Protein AF-A0A2H3GVE6-F1 (afdb_monomer)

pLDDT: mean 86.94, std 11.74, range [49.53, 98.5]

Secondary structure (DSSP, 8-state):
-HHHHHHHHHHHH--BTTTT--SSS--TTSBSS-SS-S-HHHH-SSHHHHHHHB-SSTTPBPTT--S-GGGGGS-HHHHHHHHHHHHHHHHHHHHHHHH-TTSTTS--TTS-HHHHHHHHHHHHHHHHHHHHHHHHHHHHHHTT-S----

Sequence (150 aa):
MLFYLATIIIHDFFRTSDDTKTVANPDFSISSTSSYLDLSPLYGNNVQEQEAVRNMKGGMLKPDNFSEHRLLGFPPGFCGLLITFNRFHNYVAGELERINGSGRFGPNPRLSREAAERKIDKDLFNTARLVTCGLYVNITSQNTQGRSSI

Radius of gyration: 17.55 Å; Cα contacts (8 Å, |Δi|>4): 174; chains: 1; bounding box: 40×55×48 Å

Organism: NCBI:txid327505

Foldseek 3Di:
DVVLLVVLVCVQQAAAPCPVVPDPDGDRVDGQHDNDLLSCQAQNRDPVLNVVQPPLALLAGDQLDGRHPVCVPDDCSNSVVSNVLRVQLRVQSVVCVVPCVVCPLPADPVDDPVVRRNVSNVVSNVVSSVVSSVVSVCVVVVVVPPDDDD

Nearest PDB structures (foldseek):
  4brb-assembly2_E  TM=4.284E-01  e=6.720E+00  Escherichia coli K-12

Mean predicted aligned error: 6.58 Å

InterPro domains:
  IPR010255 Haem peroxidase superfamily [SSF48113] (1-140)
  IPR019791 Haem peroxidase, animal-type [PF03098] (11-65)
  IPR019791 Haem peroxidase, animal-type [PS50292] (1-150)
  IPR037120 Haem peroxidase domain superfamily, animal type [G3DSA:1.10.640.10] (1-143)
  IPR050783 Oxylipin biosynthesis and metabolism [PTHR11903] (1-140)

Structure (mmCIF, N/CA/C/O backbone):
data_AF-A0A2H3GVE6-F1
#
_entry.id   AF-A0A2H3GVE6-F1
#
loop_
_atom_site.group_PDB
_atom_site.id
_atom_site.type_symbol
_atom_site.label_atom_id
_atom_site.label_alt_id
_atom_site.label_comp_id
_atom_site.label_asym_id
_atom_site.label_entity_id
_atom_site.label_seq_id
_atom_site.pdbx_PDB_ins_code
_atom_site.Cartn_x
_atom_site.Cartn_y
_atom_site.Cartn_z
_atom_site.occupancy
_atom_site.B_iso_or_equiv
_atom_site.auth_seq_id
_atom_site.auth_comp_id
_atom_site.auth_asym_id
_atom_site.auth_atom_id
_atom_site.pdbx_PDB_model_num
ATOM 1 N N . MET A 1 1 ? 2.698 -9.095 -17.906 1.00 77.75 1 MET A N 1
ATOM 2 C CA . MET A 1 1 ? 2.535 -9.151 -16.436 1.00 77.75 1 MET A CA 1
ATOM 3 C C . MET A 1 1 ? 3.870 -9.183 -15.699 1.00 77.75 1 MET A C 1
ATOM 5 O O . MET A 1 1 ? 4.108 -8.250 -14.950 1.00 77.75 1 MET A O 1
ATOM 9 N N . LEU A 1 2 ? 4.775 -10.144 -15.950 1.00 84.31 2 LEU A N 1
ATOM 10 C CA . LEU A 1 2 ? 6.094 -10.198 -15.281 1.00 84.31 2 LEU A CA 1
ATOM 11 C C . LEU A 1 2 ? 6.901 -8.890 -15.387 1.00 84.31 2 LEU A C 1
ATOM 13 O O . LEU A 1 2 ? 7.349 -8.363 -14.377 1.00 84.31 2 LEU A O 1
ATOM 17 N N . PHE A 1 3 ? 7.022 -8.325 -16.592 1.00 84.69 3 PHE A N 1
ATOM 18 C CA . PHE A 1 3 ? 7.743 -7.063 -16.801 1.00 84.69 3 PHE A CA 1
ATOM 19 C C . PHE A 1 3 ? 7.121 -5.880 -16.050 1.00 84.69 3 PHE A C 1
ATOM 21 O O . PHE A 1 3 ? 7.843 -4.992 -15.614 1.00 84.69 3 PHE A O 1
ATOM 28 N N . TYR A 1 4 ? 5.799 -5.892 -15.840 1.00 87.62 4 TYR A N 1
ATOM 29 C CA . TYR A 1 4 ? 5.124 -4.850 -15.068 1.00 87.62 4 TYR A CA 1
ATOM 30 C C . TYR A 1 4 ? 5.491 -4.915 -13.589 1.00 87.62 4 TYR A C 1
ATOM 32 O O . TYR A 1 4 ? 5.841 -3.901 -12.992 1.00 87.62 4 TYR A O 1
ATOM 40 N N . LEU A 1 5 ? 5.498 -6.122 -13.025 1.00 89.75 5 LEU A N 1
ATOM 41 C CA . LEU A 1 5 ? 5.930 -6.350 -11.652 1.00 89.75 5 LEU A CA 1
ATOM 42 C C . LEU A 1 5 ? 7.417 -6.008 -11.454 1.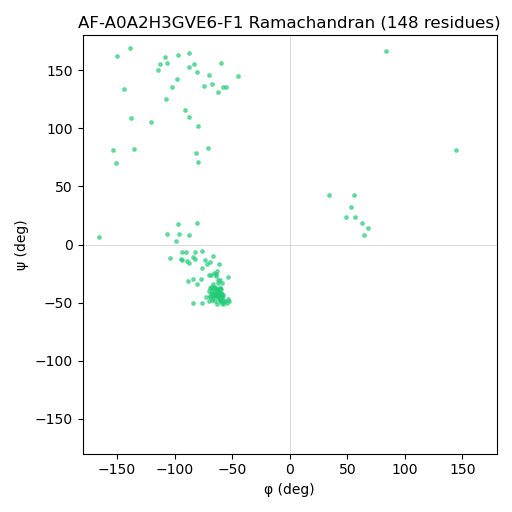00 89.75 5 LEU A C 1
ATOM 44 O O . LEU A 1 5 ? 7.759 -5.346 -10.482 1.00 89.75 5 LEU A O 1
ATOM 48 N N . ALA A 1 6 ? 8.287 -6.403 -12.390 1.00 89.75 6 ALA A N 1
ATOM 49 C CA . ALA A 1 6 ? 9.720 -6.115 -12.315 1.00 89.75 6 ALA A CA 1
ATOM 50 C C . ALA A 1 6 ? 10.011 -4.606 -12.256 1.00 89.75 6 ALA A C 1
ATOM 52 O O . ALA A 1 6 ? 10.828 -4.166 -11.452 1.00 89.75 6 ALA A O 1
ATOM 53 N N . THR A 1 7 ? 9.314 -3.794 -13.053 1.00 89.00 7 THR A N 1
ATOM 54 C CA . THR A 1 7 ? 9.471 -2.334 -12.995 1.00 89.00 7 THR A CA 1
ATOM 55 C C . THR A 1 7 ? 8.965 -1.748 -11.682 1.00 89.00 7 THR A C 1
ATOM 57 O O . THR A 1 7 ? 9.612 -0.836 -11.176 1.00 89.00 7 THR A O 1
ATOM 60 N N . ILE A 1 8 ? 7.872 -2.267 -11.105 1.00 91.38 8 ILE A N 1
ATOM 61 C CA . ILE A 1 8 ? 7.421 -1.842 -9.769 1.00 91.38 8 ILE A CA 1
ATOM 62 C C . ILE A 1 8 ? 8.506 -2.137 -8.730 1.00 91.38 8 ILE A C 1
ATOM 64 O O . ILE A 1 8 ? 8.848 -1.239 -7.973 1.00 91.38 8 ILE A O 1
ATOM 68 N N . ILE A 1 9 ? 9.110 -3.331 -8.750 1.00 91.56 9 ILE A N 1
ATOM 69 C CA . ILE A 1 9 ? 10.215 -3.699 -7.845 1.00 91.56 9 ILE A CA 1
ATOM 70 C C . ILE A 1 9 ? 11.401 -2.743 -8.000 1.00 91.56 9 ILE A C 1
ATOM 72 O O . ILE A 1 9 ? 11.947 -2.264 -7.011 1.00 91.56 9 ILE A O 1
ATOM 76 N N . ILE A 1 10 ? 11.784 -2.423 -9.238 1.00 90.12 10 ILE A N 1
ATOM 77 C CA . ILE A 1 10 ? 12.867 -1.469 -9.505 1.00 90.12 10 ILE A CA 1
ATOM 78 C C . ILE A 1 10 ? 12.532 -0.086 -8.930 1.00 90.12 10 ILE A C 1
ATOM 80 O O . ILE A 1 10 ? 13.397 0.536 -8.328 1.00 90.12 10 ILE A O 1
ATOM 84 N N . HIS A 1 11 ? 11.295 0.391 -9.080 1.00 88.81 11 HIS A N 1
ATOM 85 C CA . HIS A 1 11 ? 10.889 1.706 -8.567 1.00 88.81 11 HIS A CA 1
ATOM 86 C C . HIS A 1 11 ? 10.675 1.724 -7.049 1.00 88.81 11 HIS A C 1
ATOM 88 O O . HIS A 1 11 ? 10.739 2.796 -6.457 1.00 88.81 11 HIS A O 1
ATOM 94 N N . ASP A 1 12 ? 10.465 0.557 -6.437 1.00 89.88 12 ASP A N 1
ATOM 95 C CA . ASP A 1 12 ? 10.423 0.375 -4.986 1.00 89.88 12 ASP A CA 1
ATOM 96 C C . ASP A 1 12 ? 11.831 0.492 -4.378 1.00 89.88 12 ASP A C 1
ATOM 98 O O . ASP A 1 12 ? 12.036 1.231 -3.422 1.00 89.88 12 ASP A O 1
ATOM 102 N N . PHE A 1 13 ? 12.832 -0.156 -4.988 1.00 88.12 13 PHE A N 1
ATOM 103 C CA . PHE A 1 13 ? 14.216 -0.157 -4.491 1.00 88.12 13 PHE A CA 1
ATOM 104 C C . PHE A 1 13 ? 15.062 1.042 -4.918 1.00 88.12 13 PHE A C 1
ATOM 106 O O . PHE A 1 13 ? 16.005 1.405 -4.215 1.00 88.12 13 PHE A O 1
ATOM 113 N N . PHE A 1 14 ? 14.789 1.623 -6.089 1.00 86.88 14 PHE A N 1
ATOM 114 C CA . PHE A 1 14 ? 15.661 2.626 -6.693 1.00 86.88 14 PHE A CA 1
ATOM 115 C C . PHE A 1 14 ? 14.935 3.956 -6.912 1.00 86.88 14 PHE A C 1
ATOM 117 O O . PHE A 1 14 ? 14.149 4.167 -7.846 1.00 86.88 14 PHE A O 1
ATOM 124 N N . ARG A 1 15 ? 15.283 4.912 -6.053 1.00 84.38 15 ARG A N 1
ATOM 125 C CA . ARG A 1 15 ? 14.930 6.326 -6.183 1.00 84.38 15 ARG A CA 1
ATOM 126 C C . ARG A 1 15 ? 16.156 7.149 -5.814 1.00 84.38 15 ARG A C 1
ATOM 128 O O . ARG A 1 15 ? 16.572 7.128 -4.661 1.00 84.38 15 ARG A O 1
ATOM 135 N N . THR A 1 16 ? 16.781 7.792 -6.793 1.00 82.62 16 THR A N 1
ATOM 136 C CA . THR A 1 16 ? 17.919 8.694 -6.565 1.00 82.62 16 THR A CA 1
ATOM 137 C C . THR A 1 16 ? 17.410 10.005 -5.971 1.00 82.62 16 THR A C 1
ATOM 139 O O . THR A 1 16 ? 16.388 10.518 -6.432 1.00 82.62 16 THR A O 1
ATOM 142 N N . SER A 1 17 ? 18.092 10.544 -4.956 1.00 68.81 17 SER A N 1
ATOM 143 C CA . SER A 1 17 ? 17.698 11.800 -4.306 1.00 68.81 17 SER A CA 1
ATOM 144 C C . SER A 1 17 ? 17.946 13.016 -5.206 1.00 68.81 17 SER A C 1
ATOM 146 O O . SER A 1 17 ? 18.969 13.678 -5.096 1.00 68.81 17 SER A O 1
ATOM 148 N N . ASP A 1 18 ? 16.999 13.284 -6.106 1.00 67.38 18 ASP A N 1
ATOM 149 C CA . ASP A 1 18 ? 16.867 14.522 -6.902 1.00 67.38 18 ASP A CA 1
ATOM 150 C C . ASP A 1 18 ? 15.486 14.648 -7.588 1.00 67.38 18 ASP A C 1
ATOM 152 O O . ASP A 1 18 ? 15.219 15.507 -8.427 1.00 67.38 18 ASP A O 1
ATOM 156 N N . ASP A 1 19 ? 14.556 13.749 -7.301 1.00 62.91 19 ASP A N 1
ATOM 157 C CA . ASP A 1 19 ? 13.342 13.624 -8.104 1.00 62.91 19 ASP A CA 1
ATOM 158 C C . ASP A 1 19 ? 12.347 14.783 -7.909 1.00 62.91 19 ASP A C 1
ATOM 160 O O . ASP A 1 19 ? 11.487 15.010 -8.758 1.00 62.91 19 ASP A O 1
ATOM 164 N N . THR A 1 20 ? 12.491 15.564 -6.836 1.00 59.47 20 THR A N 1
ATOM 165 C CA . THR A 1 20 ? 11.651 16.735 -6.550 1.00 59.47 20 THR A CA 1
ATOM 166 C C . THR A 1 20 ? 12.223 18.058 -7.068 1.00 59.47 20 THR A C 1
ATOM 168 O O . THR A 1 20 ? 11.528 19.070 -6.982 1.00 59.47 20 THR A O 1
ATOM 171 N N . LYS A 1 21 ? 13.457 18.093 -7.605 1.00 63.12 21 LYS A N 1
ATOM 172 C CA . LYS A 1 21 ? 14.159 19.320 -8.063 1.00 63.12 21 LYS A CA 1
ATOM 173 C C . LYS A 1 21 ? 14.153 20.482 -7.053 1.00 63.12 21 LYS A C 1
ATOM 175 O O . LYS A 1 21 ? 14.248 21.650 -7.427 1.00 63.12 21 LYS A O 1
ATOM 180 N N . THR A 1 22 ? 13.992 20.183 -5.767 1.00 65.12 22 THR A N 1
ATOM 181 C CA . THR A 1 22 ? 13.916 21.180 -4.687 1.00 65.12 22 THR A CA 1
ATOM 182 C C . THR A 1 22 ? 15.285 21.517 -4.103 1.00 65.12 22 THR A C 1
ATOM 184 O O . THR A 1 22 ? 15.418 22.510 -3.391 1.00 65.12 22 THR A O 1
ATOM 187 N N . VAL A 1 23 ? 16.303 20.705 -4.394 1.00 66.38 23 VAL A N 1
ATOM 188 C CA . VAL A 1 23 ? 17.672 20.868 -3.899 1.00 66.38 23 VAL A CA 1
ATOM 189 C C . VAL A 1 23 ? 18.546 21.346 -5.055 1.00 66.38 23 VAL A C 1
ATOM 191 O O . VAL A 1 23 ? 18.576 20.721 -6.105 1.00 66.38 23 VAL A O 1
ATOM 194 N N . ALA A 1 24 ? 19.252 22.466 -4.875 1.00 68.50 24 ALA A N 1
ATOM 195 C CA . ALA A 1 24 ? 20.042 23.089 -5.943 1.00 68.50 24 ALA A CA 1
ATOM 196 C C . ALA A 1 24 ? 21.272 22.260 -6.374 1.00 68.50 24 ALA A C 1
ATOM 198 O O . ALA A 1 24 ? 21.700 22.378 -7.515 1.00 68.50 24 ALA A O 1
ATOM 199 N N . ASN A 1 25 ? 21.813 21.430 -5.472 1.00 71.81 25 ASN A N 1
ATOM 200 C CA . ASN A 1 25 ? 22.921 20.500 -5.715 1.00 71.81 25 ASN A CA 1
ATOM 201 C C . ASN A 1 25 ? 22.580 19.133 -5.089 1.00 71.81 25 ASN A C 1
ATOM 203 O O . ASN A 1 25 ? 22.961 18.875 -3.945 1.00 71.81 25 ASN A O 1
ATOM 207 N N . PRO A 1 26 ? 21.794 18.299 -5.779 1.00 72.38 26 PRO A N 1
ATOM 208 C CA . PRO A 1 26 ? 21.435 16.962 -5.315 1.00 72.38 26 PRO A CA 1
ATOM 209 C C . PRO A 1 26 ? 22.658 16.032 -5.291 1.00 72.38 26 PRO A C 1
ATOM 211 O O . PRO A 1 26 ? 23.472 16.024 -6.215 1.00 72.38 26 PRO A O 1
ATOM 214 N N . ASP A 1 27 ? 22.781 15.221 -4.242 1.00 77.56 27 ASP A N 1
ATOM 215 C CA . ASP A 1 27 ? 23.756 14.132 -4.201 1.00 77.56 27 ASP A CA 1
ATOM 216 C C . ASP A 1 27 ? 23.135 12.877 -4.826 1.00 77.56 27 ASP A C 1
ATOM 218 O O . ASP A 1 27 ? 22.237 12.257 -4.258 1.00 77.56 27 ASP A O 1
ATOM 222 N N . PHE A 1 28 ? 23.614 12.492 -6.008 1.00 79.94 28 PHE A N 1
ATOM 223 C CA . PHE A 1 28 ? 23.098 11.336 -6.745 1.00 79.94 28 PHE A CA 1
ATOM 224 C C . PHE A 1 28 ? 23.554 9.983 -6.180 1.00 79.94 28 PHE A C 1
ATOM 226 O O . PHE A 1 28 ? 23.115 8.940 -6.666 1.00 79.94 28 PHE A O 1
ATOM 233 N N . SER A 1 29 ? 24.434 9.977 -5.175 1.00 81.75 29 SER A N 1
ATOM 234 C CA . SER A 1 29 ? 24.859 8.751 -4.492 1.00 81.75 29 SER A CA 1
ATOM 235 C C . SER A 1 29 ? 23.878 8.295 -3.409 1.00 81.75 29 SER A C 1
ATOM 237 O O . SER A 1 29 ? 23.957 7.156 -2.944 1.00 81.75 29 SER A O 1
ATOM 239 N N . ILE A 1 30 ? 22.931 9.157 -3.029 1.00 80.75 30 ILE A N 1
ATOM 240 C CA . ILE A 1 30 ? 21.956 8.892 -1.976 1.00 80.75 30 ILE A CA 1
ATOM 241 C C . ILE A 1 30 ? 20.633 8.423 -2.595 1.00 80.75 30 ILE A C 1
ATOM 243 O O . ILE A 1 30 ? 20.194 8.883 -3.654 1.00 80.75 30 ILE A O 1
ATOM 247 N N . SER A 1 31 ? 19.983 7.470 -1.923 1.00 82.69 31 SER A N 1
ATOM 248 C CA . SER A 1 31 ? 18.649 7.007 -2.293 1.00 82.69 31 SER A CA 1
ATOM 249 C C . SER A 1 31 ? 17.582 7.603 -1.377 1.00 82.69 31 SER A C 1
ATOM 251 O O . SER A 1 31 ? 17.755 7.634 -0.161 1.00 82.69 31 SER A O 1
ATOM 253 N N . SER A 1 32 ? 16.473 8.065 -1.959 1.00 80.56 32 SER A N 1
ATOM 254 C CA . SER A 1 32 ? 15.314 8.611 -1.239 1.00 80.56 32 SER A CA 1
ATOM 255 C C . SER A 1 32 ? 14.195 7.588 -1.001 1.00 80.56 32 SER A C 1
ATOM 257 O O . SER A 1 32 ? 13.114 7.966 -0.550 1.00 80.56 32 SER A O 1
ATOM 259 N N . THR A 1 33 ? 14.440 6.306 -1.291 1.00 83.88 33 THR A N 1
ATOM 260 C CA . THR A 1 33 ? 13.532 5.200 -0.953 1.00 83.88 33 THR A CA 1
ATOM 261 C C . THR A 1 33 ? 14.101 4.337 0.167 1.00 83.88 33 THR A C 1
ATOM 263 O O . THR A 1 33 ? 15.299 4.361 0.464 1.00 83.88 33 THR A O 1
ATOM 266 N N . SER A 1 34 ? 13.224 3.573 0.810 1.00 81.69 34 SER A N 1
ATOM 267 C CA . SER A 1 34 ? 13.642 2.533 1.736 1.00 81.69 34 SER A CA 1
ATOM 268 C C . SER A 1 34 ? 14.294 1.378 0.963 1.00 81.69 34 SER A C 1
ATOM 270 O O . SER A 1 34 ? 13.883 1.035 -0.140 1.00 81.69 34 SER A O 1
ATOM 272 N N . SER A 1 35 ? 15.304 0.724 1.541 1.00 82.12 35 SER A N 1
ATOM 273 C CA . SER A 1 35 ? 15.889 -0.493 0.949 1.00 82.12 35 SER A CA 1
ATOM 274 C C . SER A 1 35 ? 15.064 -1.760 1.238 1.00 82.12 35 SER A C 1
ATOM 276 O O . SER A 1 35 ? 15.596 -2.866 1.162 1.00 82.12 35 SER A O 1
ATOM 278 N N . TYR A 1 36 ? 13.789 -1.620 1.614 1.00 84.12 36 TYR A N 1
ATOM 279 C CA . TYR A 1 36 ? 12.881 -2.726 1.921 1.00 84.12 36 TYR A CA 1
ATOM 280 C C . TYR A 1 36 ? 11.843 -2.908 0.806 1.00 84.12 36 TYR A C 1
ATOM 2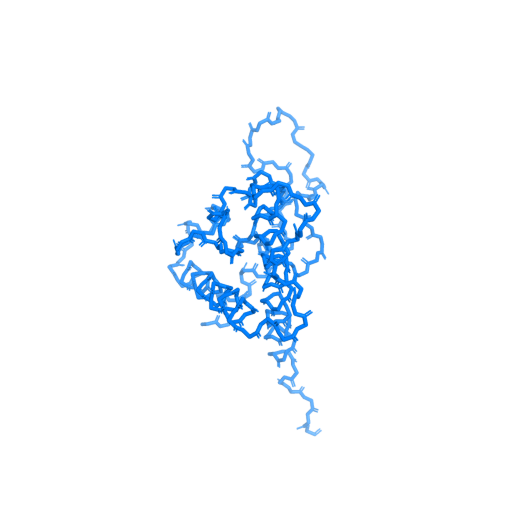82 O O . TYR A 1 36 ? 11.503 -1.966 0.105 1.00 84.12 36 TYR A O 1
ATOM 290 N N . LEU A 1 37 ? 11.285 -4.120 0.685 1.00 86.69 37 LEU A N 1
ATOM 291 C CA . LEU A 1 37 ? 10.113 -4.391 -0.162 1.00 86.69 37 LEU A CA 1
ATOM 292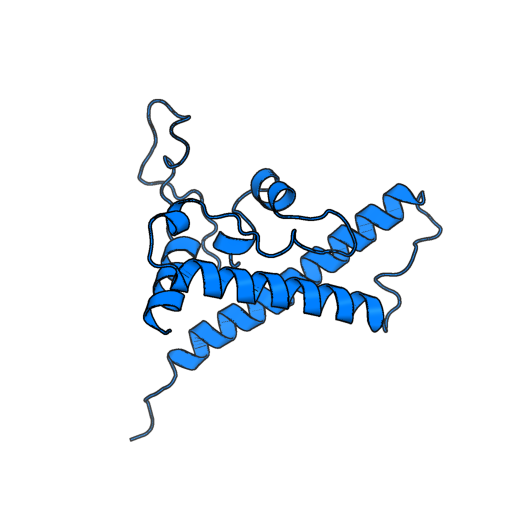 C C . LEU A 1 37 ? 8.833 -3.958 0.560 1.00 86.69 37 LEU A C 1
ATOM 294 O O . LEU A 1 37 ? 8.057 -4.785 1.051 1.00 86.69 37 LEU A O 1
ATOM 298 N N . ASP A 1 38 ? 8.640 -2.650 0.681 1.00 91.62 38 ASP A N 1
ATOM 299 C CA . ASP A 1 38 ? 7.540 -2.056 1.438 1.00 91.62 38 ASP A CA 1
ATOM 300 C C . ASP A 1 38 ? 6.442 -1.449 0.552 1.00 91.62 38 ASP A C 1
ATOM 302 O O . ASP A 1 38 ? 5.495 -0.840 1.073 1.00 91.62 38 ASP A O 1
ATOM 306 N N . LEU A 1 39 ? 6.521 -1.705 -0.762 1.00 93.69 39 LEU A N 1
ATOM 307 C CA . LEU A 1 39 ? 5.577 -1.260 -1.781 1.00 93.69 39 LEU A CA 1
ATOM 308 C C . LEU A 1 39 ? 5.422 0.270 -1.760 1.00 93.69 39 LEU A C 1
ATOM 310 O O . LEU A 1 39 ? 4.315 0.813 -1.877 1.00 93.69 39 LEU A O 1
ATOM 314 N N . SER A 1 40 ? 6.547 0.970 -1.616 1.00 93.44 40 SER A N 1
ATOM 315 C CA . SER A 1 40 ? 6.634 2.427 -1.633 1.00 93.44 40 SER A CA 1
ATOM 316 C C . SER A 1 40 ? 6.008 3.072 -2.880 1.00 93.44 40 SER A C 1
ATOM 318 O O . SER A 1 40 ? 5.444 4.159 -2.728 1.00 93.44 40 SER A O 1
ATOM 320 N N . PRO A 1 41 ? 5.928 2.433 -4.076 1.00 94.38 41 PRO A N 1
ATOM 321 C CA . PRO A 1 41 ? 5.222 3.053 -5.189 1.00 94.38 41 PRO A CA 1
ATOM 322 C C . PRO A 1 41 ? 3.722 3.250 -4.941 1.00 94.38 41 PRO A C 1
ATOM 324 O O . PRO A 1 41 ? 3.110 4.171 -5.486 1.00 94.38 41 PRO A O 1
ATOM 327 N N . LEU A 1 42 ? 3.124 2.407 -4.092 1.00 96.31 42 LEU A N 1
ATOM 328 C CA . LEU A 1 42 ? 1.742 2.557 -3.647 1.00 96.31 42 LEU A CA 1
ATOM 329 C C . LEU A 1 42 ? 1.637 3.521 -2.461 1.00 96.31 42 LEU A C 1
ATOM 331 O O . LEU A 1 42 ? 0.802 4.423 -2.489 1.00 96.31 42 LEU A O 1
ATOM 335 N N . TYR A 1 43 ? 2.459 3.315 -1.428 1.00 96.62 43 TYR A N 1
ATOM 336 C CA . TYR A 1 43 ? 2.292 3.960 -0.120 1.00 96.62 43 TYR A CA 1
ATOM 337 C C . TYR A 1 43 ? 3.096 5.244 0.089 1.00 96.62 43 TYR A C 1
ATOM 339 O O . TYR A 1 43 ? 2.844 5.925 1.076 1.00 96.62 43 TYR A O 1
ATOM 347 N N . GLY A 1 44 ? 4.054 5.560 -0.776 1.00 93.31 44 GLY A N 1
ATOM 348 C CA . GLY A 1 44 ? 4.987 6.666 -0.588 1.00 93.31 44 GLY A CA 1
ATOM 349 C C . GLY A 1 44 ? 6.194 6.316 0.284 1.00 93.31 44 GLY A C 1
ATOM 350 O O . GLY A 1 44 ? 6.226 5.295 0.970 1.00 93.31 44 GLY A O 1
ATOM 351 N N . ASN A 1 45 ? 7.193 7.195 0.242 1.00 89.88 45 ASN A N 1
ATOM 352 C CA . ASN A 1 45 ? 8.506 7.024 0.877 1.00 89.88 45 ASN A CA 1
ATOM 353 C C . ASN A 1 45 ? 8.686 7.839 2.161 1.00 89.88 45 ASN A C 1
ATOM 355 O O . ASN A 1 45 ? 9.641 7.648 2.911 1.00 89.88 45 ASN A O 1
ATOM 359 N N . ASN A 1 46 ? 7.767 8.761 2.429 1.00 89.50 46 ASN A N 1
ATOM 360 C CA . ASN A 1 46 ? 7.750 9.579 3.632 1.00 89.50 46 ASN A CA 1
ATOM 361 C C . ASN A 1 46 ? 6.316 9.725 4.155 1.00 89.50 46 ASN A C 1
ATOM 363 O O . ASN A 1 46 ? 5.346 9.338 3.499 1.00 89.50 46 ASN A O 1
ATOM 367 N N . VAL A 1 47 ? 6.185 10.263 5.368 1.00 91.31 47 VAL A N 1
ATOM 368 C CA . VAL A 1 47 ? 4.887 10.406 6.047 1.00 91.31 47 VAL A CA 1
ATOM 369 C C . VAL A 1 47 ? 3.931 11.272 5.228 1.00 91.31 47 VAL A C 1
ATOM 371 O O . VAL A 1 47 ? 2.750 10.955 5.140 1.00 91.31 47 VAL A O 1
ATOM 374 N N . GLN A 1 48 ? 4.440 12.320 4.584 1.00 92.75 48 GLN A N 1
ATOM 375 C CA . GLN A 1 48 ? 3.646 13.261 3.802 1.00 92.75 48 GLN A CA 1
ATOM 376 C C . GLN A 1 48 ? 3.057 12.594 2.549 1.00 92.75 48 GLN A C 1
ATOM 378 O O . GLN A 1 48 ? 1.858 12.700 2.302 1.00 92.75 48 GLN A O 1
ATOM 383 N N . GLU A 1 49 ? 3.876 11.861 1.789 1.00 93.00 49 GLU A N 1
ATOM 384 C CA . GLU A 1 49 ? 3.441 11.062 0.636 1.00 93.00 49 GLU A CA 1
ATOM 385 C C . GLU A 1 49 ? 2.421 9.991 1.059 1.00 93.00 49 GLU A C 1
ATOM 387 O O . GLU A 1 49 ? 1.380 9.818 0.419 1.00 93.00 49 GLU A O 1
ATOM 392 N N . GLN A 1 50 ? 2.664 9.326 2.190 1.00 95.50 50 GLN A N 1
ATOM 393 C CA . GLN A 1 50 ? 1.758 8.311 2.719 1.00 95.50 50 GLN A CA 1
ATOM 394 C C . GLN A 1 50 ? 0.405 8.879 3.149 1.00 95.50 50 GLN A C 1
ATOM 396 O O . GLN A 1 50 ? -0.638 8.284 2.879 1.00 95.50 50 GLN A O 1
ATOM 401 N N . GLU A 1 51 ? 0.385 10.030 3.809 1.00 95.25 51 GLU A N 1
ATOM 402 C CA . GLU A 1 51 ? -0.858 10.715 4.162 1.00 95.25 51 GLU A CA 1
ATOM 403 C C . GLU A 1 51 ? -1.601 11.213 2.917 1.00 95.25 51 GLU A C 1
ATOM 405 O O . GLU A 1 51 ? -2.831 11.148 2.872 1.00 95.25 51 GLU A O 1
ATOM 410 N N . ALA A 1 52 ? -0.882 11.620 1.864 1.00 95.94 52 ALA A N 1
ATOM 411 C CA . ALA A 1 52 ? -1.486 12.079 0.616 1.00 95.94 52 ALA A CA 1
ATOM 412 C C . ALA A 1 52 ? -2.315 10.987 -0.083 1.00 95.94 52 ALA A C 1
ATOM 414 O O . ALA A 1 52 ? -3.348 11.298 -0.692 1.00 95.94 52 ALA A O 1
ATOM 415 N N . VAL A 1 53 ? -1.913 9.716 0.025 1.00 96.56 53 VAL A N 1
ATOM 416 C CA . VAL A 1 53 ? -2.642 8.584 -0.572 1.00 96.56 53 VAL A CA 1
ATOM 417 C C . VAL A 1 53 ? -3.737 8.005 0.326 1.00 96.56 53 VAL A C 1
ATOM 419 O O . VAL A 1 53 ? -4.613 7.295 -0.170 1.00 96.56 53 VAL A O 1
ATOM 422 N N . ARG A 1 54 ? -3.742 8.314 1.626 1.00 97.31 54 ARG A N 1
ATOM 423 C CA . ARG A 1 54 ? -4.708 7.776 2.596 1.00 97.31 54 ARG A CA 1
ATOM 424 C C . ARG A 1 54 ? -6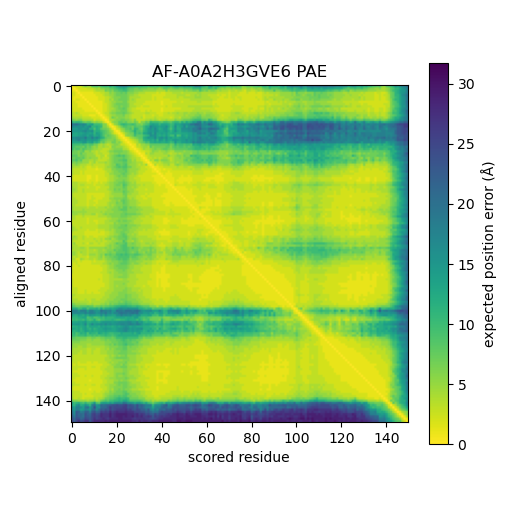.047 8.509 2.565 1.00 97.31 54 ARG A C 1
ATOM 426 O O . ARG A 1 54 ? -6.122 9.712 2.332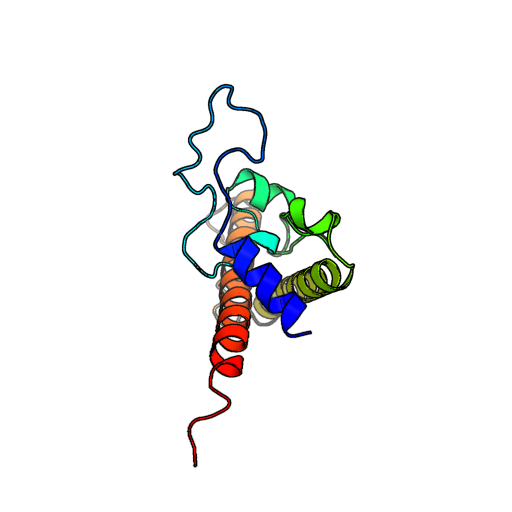 1.00 97.31 54 ARG A O 1
ATOM 433 N N . ASN A 1 55 ? -7.118 7.772 2.853 1.00 95.62 55 ASN A N 1
ATOM 434 C CA . ASN A 1 55 ? -8.448 8.335 3.102 1.00 95.62 55 ASN A CA 1
ATOM 435 C C . ASN A 1 55 ? -8.620 8.793 4.565 1.00 95.62 55 ASN A C 1
ATOM 437 O O . ASN A 1 55 ? -9.605 9.443 4.900 1.00 95.62 55 ASN A O 1
ATOM 441 N N . MET A 1 56 ? -7.666 8.437 5.438 1.00 95.12 56 MET A N 1
ATOM 442 C CA . MET A 1 56 ? -7.661 8.746 6.879 1.00 95.12 56 MET A CA 1
ATOM 443 C C . MET A 1 56 ? -8.913 8.246 7.619 1.00 95.12 56 MET A C 1
ATOM 445 O O . MET A 1 56 ? -9.297 8.783 8.660 1.00 95.12 56 MET A O 1
ATOM 449 N N . LYS A 1 57 ? -9.566 7.225 7.057 1.00 93.94 57 LYS A N 1
ATOM 450 C CA . LYS A 1 57 ? -10.750 6.571 7.602 1.00 93.94 57 LYS A CA 1
ATOM 451 C C . LYS A 1 57 ? -10.700 5.073 7.307 1.00 93.94 57 LYS A C 1
ATOM 453 O O . LYS A 1 57 ? -10.461 4.680 6.164 1.00 93.94 57 LYS A O 1
ATOM 458 N N . GLY A 1 58 ? -10.981 4.252 8.322 1.00 92.94 58 GLY A N 1
ATOM 459 C CA . GLY A 1 58 ? -11.068 2.790 8.194 1.00 92.94 58 GLY A CA 1
ATOM 460 C C . GLY A 1 58 ? -9.756 2.120 7.775 1.00 92.94 58 GLY A C 1
ATOM 461 O O . GLY A 1 58 ? -9.766 1.014 7.251 1.00 92.94 58 GLY A O 1
ATOM 462 N N . GLY A 1 59 ? -8.625 2.809 7.926 1.00 95.75 59 GLY A N 1
ATOM 463 C CA . GLY A 1 59 ? -7.325 2.362 7.450 1.00 95.75 59 GLY A CA 1
ATOM 464 C C . GLY A 1 59 ? -7.190 2.329 5.930 1.00 95.75 59 GLY A C 1
ATOM 465 O O . GLY A 1 59 ? -6.257 1.709 5.439 1.00 95.75 59 GLY A O 1
ATOM 466 N N . MET A 1 60 ? -8.100 2.960 5.184 1.00 97.62 60 MET A N 1
ATOM 467 C CA . MET A 1 60 ? -8.173 2.836 3.728 1.00 97.62 60 MET A CA 1
ATOM 468 C C . MET A 1 60 ? -7.277 3.838 2.991 1.00 97.62 60 MET A C 1
ATOM 470 O O . MET A 1 60 ? -7.032 4.966 3.435 1.00 97.62 60 MET A O 1
ATOM 474 N N . LEU A 1 61 ? -6.868 3.447 1.790 1.00 98.12 61 LEU A N 1
ATOM 475 C CA . LEU A 1 61 ? -6.330 4.325 0.760 1.00 98.12 61 LEU A CA 1
ATOM 476 C C . LEU A 1 61 ? -7.460 4.996 -0.028 1.00 98.12 61 LEU A C 1
ATOM 478 O O . LEU A 1 61 ? -8.562 4.455 -0.157 1.00 98.12 61 LEU A O 1
ATOM 482 N N . LYS A 1 62 ? -7.168 6.161 -0.614 1.00 97.94 62 LYS A N 1
ATOM 483 C CA . LYS A 1 62 ? -8.036 6.774 -1.626 1.00 97.94 62 LYS A CA 1
ATOM 484 C C . LYS A 1 62 ? -8.211 5.788 -2.795 1.00 97.94 62 L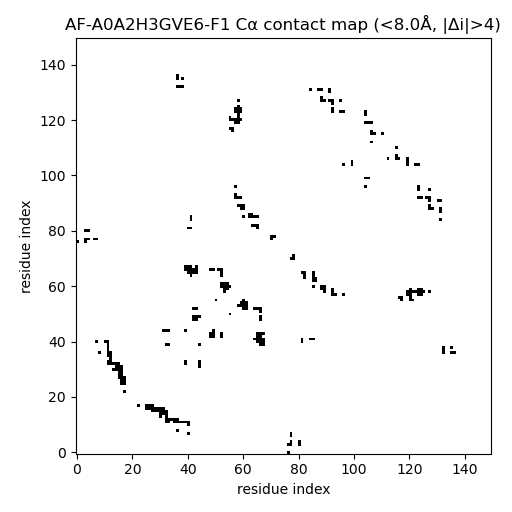YS A C 1
ATOM 486 O O . LYS A 1 62 ? -7.211 5.191 -3.209 1.00 97.94 62 LYS A O 1
ATOM 491 N N . PRO A 1 63 ? -9.438 5.597 -3.312 1.00 96.75 63 PRO A N 1
ATOM 492 C CA . PRO A 1 63 ? -9.690 4.656 -4.399 1.00 96.75 63 PRO A CA 1
ATOM 493 C C . PRO A 1 63 ? -8.814 4.937 -5.621 1.00 96.75 63 PRO A C 1
ATOM 495 O O . PRO A 1 63 ? -8.679 6.090 -6.024 1.00 96.75 63 PRO A O 1
ATOM 498 N N . ASP A 1 64 ? -8.244 3.874 -6.191 1.00 94.44 64 ASP A N 1
ATOM 499 C CA . ASP A 1 64 ? -7.476 3.890 -7.444 1.00 94.44 64 ASP A CA 1
ATOM 500 C C . ASP A 1 64 ? -6.327 4.923 -7.465 1.00 94.44 64 ASP A C 1
ATOM 502 O O . ASP A 1 64 ? -5.972 5.465 -8.511 1.00 94.44 64 ASP A O 1
ATOM 506 N N . ASN A 1 65 ? -5.723 5.170 -6.297 1.00 94.38 65 ASN A N 1
ATOM 507 C CA . ASN A 1 65 ? -4.634 6.126 -6.105 1.00 94.38 65 ASN A CA 1
ATOM 508 C C . ASN A 1 65 ? -3.318 5.434 -5.706 1.00 94.38 65 ASN A C 1
ATOM 510 O O . ASN A 1 65 ? -3.326 4.398 -5.034 1.00 94.38 65 ASN A O 1
ATOM 514 N N . PHE A 1 66 ? -2.184 6.023 -6.079 1.00 95.81 66 PHE A N 1
ATOM 515 C CA . PHE A 1 66 ? -0.837 5.565 -5.716 1.00 95.81 66 PHE A CA 1
ATOM 516 C C . PHE A 1 66 ? 0.130 6.754 -5.635 1.00 95.81 66 PHE A C 1
ATOM 518 O O . PHE A 1 66 ? -0.173 7.835 -6.136 1.00 95.81 66 PHE A O 1
ATOM 525 N N . SER A 1 67 ? 1.274 6.573 -4.972 1.00 94.56 67 SER A N 1
ATOM 526 C CA . SER A 1 67 ? 2.198 7.673 -4.660 1.00 94.56 67 SER A CA 1
ATOM 527 C C . SER A 1 67 ? 3.230 7.956 -5.757 1.00 94.56 67 SER A C 1
ATOM 529 O O . SER A 1 67 ? 3.686 9.089 -5.898 1.00 94.56 67 SER A O 1
ATOM 531 N N . GLU A 1 68 ? 3.657 6.939 -6.506 1.00 90.94 68 GLU A N 1
ATOM 532 C CA . GLU A 1 68 ? 4.779 7.067 -7.441 1.00 90.94 68 GLU A CA 1
ATOM 533 C C . GLU A 1 68 ? 4.386 7.740 -8.759 1.00 90.94 68 GLU A C 1
ATOM 535 O O . GLU A 1 68 ? 3.847 7.116 -9.672 1.00 90.94 68 GLU A O 1
ATOM 540 N N . HIS A 1 69 ? 4.721 9.020 -8.889 1.00 88.25 69 HIS A N 1
ATOM 541 C CA . HIS A 1 69 ? 4.427 9.819 -10.074 1.00 88.25 69 HIS A CA 1
ATOM 542 C C . HIS A 1 69 ? 5.264 9.423 -11.303 1.00 88.25 69 HIS A C 1
ATOM 544 O O . HIS A 1 69 ? 4.798 9.601 -12.431 1.00 88.25 69 HIS A O 1
ATOM 550 N N . ARG A 1 70 ? 6.471 8.854 -11.132 1.00 87.69 70 ARG A N 1
ATOM 551 C CA . ARG A 1 70 ? 7.353 8.488 -12.262 1.00 87.69 70 ARG A CA 1
ATOM 552 C C . ARG A 1 70 ? 6.742 7.406 -13.155 1.00 87.69 70 ARG A C 1
ATOM 554 O O . ARG A 1 70 ? 7.029 7.357 -14.349 1.00 87.69 70 ARG A O 1
ATOM 561 N N . LEU A 1 71 ? 5.852 6.580 -12.603 1.00 87.12 71 LEU A N 1
ATOM 562 C CA . LEU A 1 71 ? 5.184 5.503 -13.335 1.00 87.12 71 LEU A CA 1
ATOM 563 C C . LEU A 1 71 ? 4.101 5.999 -14.304 1.00 87.12 71 LEU A C 1
ATOM 565 O O . LEU A 1 71 ? 3.705 5.246 -15.191 1.00 87.12 71 LEU A O 1
ATOM 569 N N . LEU A 1 72 ? 3.669 7.263 -14.209 1.00 87.56 72 LEU A N 1
ATOM 570 C CA . LEU A 1 72 ? 2.674 7.843 -15.122 1.00 87.56 72 LEU A CA 1
ATOM 571 C C . LEU A 1 72 ? 3.174 7.952 -16.572 1.00 87.56 72 LEU A C 1
ATOM 573 O O . LEU A 1 72 ? 2.364 7.969 -17.494 1.00 87.56 72 LEU A O 1
ATOM 577 N N . GLY A 1 73 ? 4.493 8.008 -16.781 1.00 85.88 73 GLY A N 1
ATOM 578 C CA . GLY A 1 73 ? 5.105 8.013 -18.115 1.00 85.88 73 GLY A CA 1
ATOM 579 C C . GLY A 1 73 ? 5.266 6.624 -18.743 1.00 85.88 73 GLY A C 1
ATOM 580 O O . GLY A 1 73 ? 5.680 6.519 -19.896 1.00 85.88 73 GLY A O 1
ATOM 581 N N . PHE A 1 74 ? 4.966 5.556 -18.002 1.00 86.25 74 PHE A N 1
ATOM 582 C CA . PHE A 1 74 ? 5.111 4.181 -18.466 1.00 86.25 74 PHE A CA 1
ATOM 583 C C . PHE A 1 74 ? 3.774 3.618 -18.997 1.00 86.25 74 PHE A C 1
ATOM 585 O O . PHE A 1 74 ? 2.706 4.153 -18.703 1.00 86.25 74 PHE A O 1
ATOM 592 N N . PRO A 1 75 ? 3.792 2.515 -19.775 1.00 89.19 75 PRO A N 1
ATOM 593 C CA . PRO A 1 75 ? 2.584 1.813 -20.213 1.00 89.19 75 PRO A CA 1
ATOM 594 C C . PRO A 1 75 ? 1.520 1.595 -19.111 1.00 89.19 75 PRO A C 1
ATOM 596 O O . PRO A 1 75 ? 1.852 1.266 -17.977 1.00 89.19 75 PRO A O 1
ATOM 599 N N . PRO A 1 76 ? 0.214 1.639 -19.419 1.00 87.00 76 PRO A N 1
ATOM 600 C CA . PRO A 1 76 ? -0.848 1.631 -18.399 1.00 87.00 76 PRO A CA 1
ATOM 601 C C . PRO A 1 76 ? -0.884 0.372 -17.510 1.00 87.00 76 PRO A C 1
ATOM 603 O O . PRO A 1 76 ? -1.487 0.384 -16.437 1.00 87.00 76 PRO A O 1
ATOM 606 N N . GLY A 1 77 ? -0.220 -0.715 -17.923 1.00 87.19 77 GLY A N 1
ATOM 607 C CA . GLY A 1 77 ? -0.121 -1.956 -17.154 1.00 87.19 77 GLY A CA 1
ATOM 608 C C . GLY A 1 77 ? 0.546 -1.805 -15.781 1.00 87.19 77 GLY A C 1
ATOM 609 O O . GLY A 1 77 ? 0.161 -2.520 -14.857 1.00 87.19 77 GLY A O 1
ATOM 610 N N . PHE A 1 78 ? 1.489 -0.868 -15.609 1.00 88.44 78 PHE A N 1
ATOM 611 C CA . PHE A 1 78 ? 2.120 -0.619 -14.301 1.00 88.44 78 PHE A CA 1
ATOM 612 C C . PHE A 1 78 ? 1.124 0.026 -13.328 1.00 88.44 78 PHE A C 1
ATOM 614 O O . PHE A 1 78 ? 0.921 -0.476 -12.222 1.00 88.44 78 PHE A O 1
ATOM 621 N N . CYS A 1 79 ? 0.431 1.079 -13.778 1.00 91.38 79 CYS A N 1
ATOM 622 C CA . CYS A 1 79 ? -0.603 1.767 -13.004 1.00 91.38 79 CYS A CA 1
ATOM 623 C C . CYS A 1 79 ? -1.757 0.822 -12.642 1.00 91.38 79 CYS A C 1
ATOM 625 O O . CYS A 1 79 ? -2.206 0.803 -11.499 1.00 91.38 79 CYS A O 1
ATOM 627 N N . GLY A 1 80 ? -2.198 -0.023 -13.581 1.00 93.44 80 GLY A N 1
ATOM 628 C CA . GLY A 1 80 ? -3.247 -1.016 -13.327 1.00 93.44 80 GLY A CA 1
ATOM 629 C C . GLY A 1 80 ? -2.882 -2.024 -12.230 1.00 93.44 80 GLY A C 1
ATOM 630 O O . GLY A 1 80 ? -3.729 -2.392 -11.410 1.00 93.44 80 GLY A O 1
ATOM 631 N N . LEU A 1 81 ? -1.615 -2.441 -12.158 1.00 93.25 81 LEU A N 1
ATOM 632 C CA . LEU A 1 81 ? -1.145 -3.350 -11.112 1.00 93.25 81 LEU A CA 1
ATOM 633 C C . LEU A 1 81 ? -1.098 -2.662 -9.736 1.00 93.25 81 LEU A C 1
ATOM 635 O O . LEU A 1 81 ? -1.538 -3.252 -8.750 1.00 93.25 81 LEU A O 1
ATOM 639 N N . LEU A 1 82 ? -0.667 -1.397 -9.663 1.00 94.81 82 LEU A N 1
ATOM 640 C CA . LEU A 1 82 ? -0.727 -0.610 -8.422 1.00 94.81 82 LEU A CA 1
ATOM 641 C C . LEU A 1 82 ? -2.160 -0.377 -7.942 1.00 94.81 82 LEU A C 1
ATOM 643 O O . LEU A 1 82 ? -2.438 -0.527 -6.755 1.00 94.81 82 LEU A O 1
ATOM 647 N N . ILE A 1 83 ? -3.085 -0.094 -8.860 1.00 95.75 83 ILE A N 1
ATOM 648 C CA . ILE A 1 83 ? -4.516 0.015 -8.550 1.00 95.75 83 ILE A CA 1
ATOM 649 C C . ILE A 1 83 ? -5.050 -1.309 -7.983 1.00 95.75 83 ILE A C 1
ATOM 651 O O . ILE A 1 83 ? -5.842 -1.314 -7.042 1.00 95.75 83 ILE A O 1
ATOM 655 N N . THR A 1 84 ? -4.583 -2.447 -8.497 1.00 96.12 84 THR A N 1
ATOM 656 C CA . THR A 1 84 ? -4.966 -3.761 -7.962 1.00 96.12 84 THR A CA 1
ATOM 657 C C . THR A 1 84 ? -4.486 -3.936 -6.518 1.00 96.12 84 THR A C 1
ATOM 659 O O . THR A 1 84 ? -5.268 -4.359 -5.666 1.00 96.12 84 THR A O 1
ATOM 662 N N . PHE A 1 85 ? -3.245 -3.545 -6.203 1.00 96.88 85 PHE A N 1
ATOM 663 C CA . PHE A 1 85 ? -2.749 -3.547 -4.822 1.00 96.88 85 PHE A CA 1
ATOM 664 C C . PHE A 1 85 ? -3.481 -2.544 -3.918 1.00 96.88 85 PHE A C 1
ATOM 666 O O . PHE A 1 85 ? -3.759 -2.874 -2.768 1.00 96.88 85 PHE A O 1
ATOM 673 N N . ASN A 1 86 ? -3.855 -1.363 -4.426 1.00 97.94 86 ASN A N 1
ATOM 674 C CA . ASN A 1 86 ? -4.686 -0.391 -3.703 1.00 97.94 86 ASN A CA 1
ATOM 675 C C . ASN A 1 86 ? -6.029 -1.016 -3.290 1.00 97.94 86 ASN A C 1
ATOM 677 O O . ASN A 1 86 ? -6.400 -1.006 -2.116 1.00 97.94 86 ASN A O 1
ATOM 681 N N . ARG A 1 87 ? -6.732 -1.629 -4.248 1.00 98.19 87 ARG A N 1
ATOM 682 C CA . ARG A 1 87 ? -8.017 -2.293 -3.995 1.00 98.19 87 ARG A CA 1
ATOM 683 C C . ARG A 1 87 ? -7.868 -3.461 -3.029 1.00 98.19 87 ARG A C 1
ATOM 685 O O . ARG A 1 87 ? -8.704 -3.619 -2.142 1.00 98.19 87 ARG A O 1
ATOM 692 N N . PHE A 1 88 ? -6.796 -4.242 -3.161 1.00 98.06 88 PHE A N 1
ATOM 693 C CA . PHE A 1 88 ? -6.493 -5.324 -2.230 1.00 98.06 88 PHE A CA 1
ATOM 694 C C . PHE A 1 88 ? -6.246 -4.806 -0.807 1.00 98.06 88 PHE A C 1
ATOM 696 O O . PHE A 1 88 ? -6.813 -5.352 0.135 1.00 98.06 88 PHE A O 1
ATOM 703 N N . HIS A 1 89 ? -5.485 -3.721 -0.641 1.00 98.50 89 HIS A N 1
ATOM 704 C CA . HIS A 1 89 ? -5.289 -3.081 0.661 1.00 98.50 89 HIS A CA 1
ATOM 705 C C . HIS A 1 89 ? -6.626 -2.674 1.289 1.00 98.50 89 HIS A C 1
ATOM 707 O O . HIS A 1 89 ? -6.887 -3.004 2.444 1.00 98.50 89 HIS A O 1
ATOM 713 N N . ASN A 1 90 ? -7.492 -2.002 0.525 1.00 98.19 90 ASN A N 1
ATOM 714 C CA . ASN A 1 90 ? -8.798 -1.559 1.016 1.00 98.19 90 ASN A CA 1
ATOM 715 C C . ASN A 1 90 ? -9.715 -2.735 1.379 1.00 98.19 90 ASN A C 1
ATOM 717 O O . ASN A 1 90 ? -10.411 -2.676 2.392 1.00 98.19 90 ASN A O 1
ATOM 721 N N . TYR A 1 91 ? -9.678 -3.819 0.600 1.00 98.12 91 TYR A N 1
ATOM 722 C CA . TYR A 1 91 ? -10.372 -5.062 0.931 1.00 98.12 91 TYR A CA 1
ATOM 723 C C . TYR A 1 91 ? -9.870 -5.652 2.256 1.00 98.12 91 TYR A C 1
ATOM 725 O O . TYR A 1 91 ? -10.670 -5.952 3.139 1.00 98.12 91 TYR A O 1
ATOM 733 N N . VAL A 1 92 ? -8.550 -5.761 2.436 1.00 97.75 92 VAL A N 1
ATOM 734 C CA . VAL A 1 92 ? -7.950 -6.285 3.671 1.00 97.75 92 VAL A CA 1
ATOM 735 C C . VAL A 1 92 ? -8.285 -5.403 4.872 1.00 97.75 92 VAL A C 1
ATOM 737 O O . VAL A 1 92 ? -8.646 -5.933 5.918 1.00 97.75 92 VAL A O 1
ATOM 740 N N . ALA A 1 93 ? -8.197 -4.078 4.743 1.00 97.06 93 ALA A N 1
ATOM 741 C CA . ALA A 1 93 ? -8.552 -3.151 5.816 1.00 97.06 93 ALA A CA 1
ATOM 742 C C . ALA A 1 93 ? -10.014 -3.337 6.260 1.00 97.06 93 ALA A C 1
ATOM 744 O O . ALA A 1 93 ? -10.277 -3.467 7.457 1.00 97.06 93 ALA A O 1
ATOM 745 N N . GLY A 1 94 ? -10.940 -3.454 5.301 1.00 95.69 94 GLY A N 1
ATOM 746 C CA . GLY A 1 94 ? -12.350 -3.733 5.577 1.00 95.69 94 GLY A CA 1
ATOM 747 C C . GLY A 1 94 ? -12.574 -5.090 6.250 1.00 95.69 94 GLY A C 1
ATOM 748 O O . GLY A 1 94 ? -13.329 -5.180 7.213 1.00 95.69 94 GLY A O 1
ATOM 749 N N . GLU A 1 95 ? -11.882 -6.144 5.811 1.00 96.19 95 GLU A N 1
ATOM 750 C CA . GLU A 1 95 ? -11.994 -7.467 6.437 1.00 96.19 95 GLU A CA 1
ATOM 751 C C . GLU A 1 95 ? -11.402 -7.507 7.854 1.00 96.19 95 GLU A C 1
ATOM 753 O O . GLU A 1 95 ? -11.969 -8.147 8.743 1.00 96.19 95 GLU A O 1
ATOM 758 N N . LEU A 1 96 ? -10.299 -6.794 8.099 1.00 94.62 96 LEU A N 1
ATOM 759 C CA . LEU A 1 96 ? -9.708 -6.657 9.434 1.00 94.62 96 LEU A CA 1
ATOM 760 C C . LEU A 1 96 ? -10.670 -5.960 10.403 1.00 94.62 96 LEU A C 1
ATOM 762 O O . LEU A 1 96 ? -10.828 -6.417 11.539 1.00 94.62 96 LEU A O 1
ATOM 766 N N . GLU A 1 97 ? -11.331 -4.894 9.948 1.00 93.12 97 GLU A N 1
ATOM 767 C CA . GLU A 1 97 ? -12.359 -4.187 10.714 1.00 93.12 97 GLU A CA 1
ATOM 768 C C . GLU A 1 97 ? -13.608 -5.057 10.933 1.00 93.12 97 GLU A C 1
ATOM 770 O O . GLU A 1 97 ? -14.133 -5.109 12.045 1.00 93.12 97 GLU A O 1
ATOM 775 N N . ARG A 1 98 ? -14.053 -5.798 9.908 1.00 91.75 98 ARG A N 1
ATOM 776 C CA . ARG A 1 98 ? -15.238 -6.668 9.968 1.00 91.75 98 ARG A CA 1
ATOM 777 C C . ARG A 1 98 ? -15.060 -7.843 10.928 1.00 91.75 98 ARG A C 1
ATOM 779 O O . ARG A 1 98 ? -15.987 -8.176 11.661 1.00 91.75 98 ARG A O 1
ATOM 786 N N . ILE A 1 99 ? -13.904 -8.509 10.892 1.00 91.31 99 ILE A N 1
ATOM 787 C CA . ILE A 1 99 ? -13.634 -9.682 11.733 1.00 91.31 99 ILE A CA 1
ATOM 788 C C . ILE A 1 99 ? -13.329 -9.244 13.166 1.00 91.31 99 ILE A C 1
ATOM 790 O O . ILE A 1 99 ? -13.892 -9.812 14.097 1.00 91.31 99 ILE A O 1
ATOM 794 N N . ASN A 1 100 ? -12.412 -8.279 13.335 1.00 86.38 100 ASN A N 1
ATOM 795 C CA . ASN A 1 100 ? -11.972 -7.694 14.611 1.00 86.38 100 ASN A CA 1
ATOM 796 C C . ASN A 1 100 ? -11.940 -8.675 15.808 1.00 86.38 100 ASN A C 1
ATOM 798 O O . ASN A 1 100 ? -12.359 -8.344 16.918 1.00 86.38 100 ASN A O 1
ATOM 802 N N . GLY A 1 101 ? -11.440 -9.899 15.595 1.00 70.56 101 GLY A N 1
ATOM 803 C CA . GLY A 1 101 ? -11.641 -11.015 16.532 1.00 70.56 101 GLY A CA 1
ATOM 804 C C . GLY A 1 101 ? -11.029 -10.818 17.924 1.00 70.56 101 GLY A C 1
ATOM 805 O O . GLY A 1 101 ? -11.488 -11.421 18.887 1.00 70.56 101 GLY A O 1
ATOM 806 N N . SER A 1 102 ? -10.018 -9.954 18.055 1.00 75.25 102 SER A N 1
ATOM 807 C CA . SER A 1 102 ? -9.379 -9.605 19.333 1.00 75.25 102 SER A CA 1
ATOM 808 C C . SER A 1 102 ? -9.883 -8.291 19.942 1.00 75.25 102 SER A C 1
ATOM 810 O O . SER A 1 102 ? -9.333 -7.833 20.941 1.00 75.25 102 SER A O 1
ATOM 812 N N . GLY A 1 103 ? -10.870 -7.632 19.323 1.00 80.88 103 GLY A N 1
ATOM 813 C CA . GLY A 1 103 ? -11.325 -6.293 19.712 1.00 80.88 103 GLY A CA 1
ATOM 814 C C . GLY A 1 103 ? -10.272 -5.193 19.522 1.00 80.88 103 GLY A C 1
ATOM 815 O O . GLY A 1 103 ? -10.483 -4.058 19.949 1.00 80.88 103 GLY A O 1
ATOM 816 N N . ARG A 1 104 ? -9.135 -5.502 18.879 1.00 82.94 104 ARG A N 1
ATOM 817 C CA . ARG A 1 104 ? -7.997 -4.589 18.689 1.00 82.94 104 ARG A CA 1
ATOM 818 C C . ARG A 1 104 ? -8.372 -3.312 17.935 1.00 82.94 104 ARG A C 1
ATOM 820 O O . ARG A 1 104 ? -7.795 -2.264 18.216 1.00 82.94 104 ARG A O 1
ATOM 827 N N . PHE A 1 105 ? -9.315 -3.402 17.002 1.00 85.31 105 PHE A N 1
ATOM 828 C CA . PHE A 1 105 ? -9.796 -2.283 16.187 1.00 85.31 105 PHE A CA 1
ATOM 829 C C . PHE A 1 105 ? -11.086 -1.659 16.749 1.00 85.31 105 PHE A C 1
ATOM 831 O O . PHE A 1 105 ? -11.802 -0.962 16.041 1.00 85.31 105 PHE A O 1
ATOM 838 N N . GLY A 1 106 ? -11.408 -1.925 18.021 1.00 81.06 106 GLY A N 1
ATOM 839 C CA . GLY A 1 106 ? -12.569 -1.361 18.707 1.00 81.06 106 GLY A CA 1
ATOM 840 C C . GLY A 1 106 ? -12.311 0.000 19.375 1.00 81.06 106 GLY A C 1
ATOM 841 O O . GLY A 1 106 ? -11.158 0.394 19.587 1.00 81.06 106 GLY A O 1
ATOM 842 N N . PRO A 1 107 ? -13.383 0.726 19.749 1.00 78.12 107 PRO A N 1
ATOM 843 C CA . PRO A 1 107 ? -13.283 2.002 20.450 1.00 78.12 107 PRO A CA 1
ATOM 844 C C . PRO A 1 107 ? -12.599 1.834 21.811 1.00 78.12 107 PRO A C 1
ATOM 846 O O . PRO A 1 107 ? -12.954 0.970 22.612 1.00 78.12 107 PRO A O 1
ATOM 849 N N . ASN A 1 108 ? -11.617 2.693 22.087 1.00 82.50 108 ASN A N 1
ATOM 850 C CA . ASN A 1 108 ? -10.919 2.714 23.367 1.00 82.50 108 ASN A CA 1
ATOM 851 C C . ASN A 1 108 ? -11.621 3.693 24.328 1.00 82.50 108 ASN A C 1
ATOM 853 O O . ASN A 1 108 ? -11.572 4.898 24.075 1.00 82.50 108 ASN A O 1
ATOM 857 N N . PRO A 1 109 ? -12.194 3.227 25.455 1.00 82.31 109 PRO A N 1
ATOM 858 C CA . PRO A 1 109 ? -12.931 4.080 26.393 1.00 82.31 109 PRO A CA 1
ATOM 859 C C . PRO A 1 109 ? -12.057 5.119 27.114 1.00 82.31 109 PRO A C 1
ATOM 861 O O . PRO A 1 109 ? -12.582 5.997 27.789 1.00 82.31 109 PRO A O 1
ATOM 864 N N . ARG A 1 110 ? -10.725 5.032 26.996 1.00 86.75 110 ARG A N 1
ATOM 865 C CA . ARG A 1 110 ? -9.775 5.975 27.609 1.00 86.75 110 ARG A CA 1
ATOM 866 C C . ARG A 1 110 ? -9.417 7.165 26.715 1.00 86.75 110 ARG A C 1
ATOM 868 O O . ARG A 1 110 ? -8.672 8.035 27.153 1.00 86.75 110 ARG A O 1
ATOM 875 N N . LEU A 1 111 ? -9.863 7.178 25.461 1.00 88.56 111 LEU A N 1
ATOM 876 C CA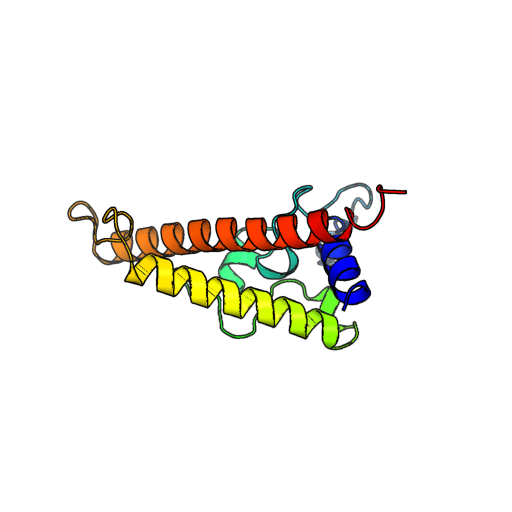 . LEU A 1 111 ? -9.534 8.218 24.486 1.00 88.56 111 LEU A CA 1
ATOM 877 C C . LEU A 1 111 ? -10.778 9.035 24.131 1.00 88.56 111 LEU A C 1
ATOM 879 O O . LEU A 1 111 ? -11.897 8.529 24.204 1.00 88.56 111 LEU A O 1
ATOM 883 N N . SER A 1 112 ? -10.577 10.284 23.690 1.00 92.06 112 SER A N 1
ATOM 884 C CA . SER A 1 112 ? -11.648 11.014 23.001 1.00 92.06 112 SER A CA 1
ATOM 885 C C . SER A 1 112 ? -12.063 10.241 21.751 1.00 92.06 112 SER A C 1
ATOM 887 O O . SER A 1 112 ? -11.270 9.474 21.193 1.00 92.06 112 SER A O 1
ATOM 889 N N . ARG A 1 113 ? -13.290 10.468 21.284 1.00 88.31 113 ARG A N 1
ATOM 890 C CA . ARG A 1 113 ? -13.812 9.810 20.085 1.00 88.31 113 ARG A CA 1
ATOM 891 C C . ARG A 1 113 ? -12.878 9.992 18.886 1.00 88.31 113 ARG A C 1
ATOM 893 O O . ARG A 1 113 ? -12.504 9.019 18.244 1.00 88.31 113 ARG A O 1
ATOM 900 N N . GLU A 1 114 ? -12.422 11.216 18.650 1.00 90.50 114 GLU A N 1
ATOM 901 C CA . GLU A 1 114 ? -11.558 11.565 17.520 1.00 90.50 114 GLU A CA 1
ATOM 902 C C . GLU A 1 114 ? -10.169 10.927 17.656 1.00 90.50 114 GLU A C 1
ATOM 904 O O . GLU A 1 114 ? -9.572 10.490 16.673 1.00 90.50 114 GLU A O 1
ATOM 909 N N . ALA A 1 115 ? -9.628 10.866 18.877 1.00 90.69 115 ALA A N 1
ATOM 910 C CA . ALA A 1 115 ? -8.348 10.215 19.135 1.00 90.69 115 ALA A CA 1
ATOM 911 C C . ALA A 1 115 ? -8.439 8.688 18.979 1.00 90.69 115 ALA A C 1
ATOM 913 O O . ALA A 1 115 ? -7.507 8.072 18.458 1.00 90.69 115 ALA A O 1
ATOM 914 N N . ALA A 1 116 ? -9.557 8.082 19.391 1.00 90.31 116 ALA A N 1
ATOM 915 C CA . ALA A 1 116 ? -9.826 6.663 19.193 1.00 90.31 116 ALA A CA 1
ATOM 916 C C . ALA A 1 116 ? -9.959 6.326 17.701 1.00 90.31 116 ALA A C 1
ATOM 918 O O . ALA A 1 116 ? -9.281 5.415 17.233 1.00 90.31 116 ALA A O 1
ATOM 919 N N . GLU A 1 117 ? -10.746 7.096 16.945 1.00 91.25 117 GLU A N 1
ATOM 920 C CA . GLU A 1 117 ? -10.934 6.909 15.500 1.00 91.25 117 GLU A CA 1
ATOM 921 C C . GLU A 1 117 ? -9.604 7.032 14.736 1.00 91.25 117 GLU A C 1
ATOM 923 O O . GLU A 1 117 ? -9.274 6.156 13.937 1.00 91.25 117 GLU A O 1
ATOM 928 N N . ARG A 1 118 ? -8.772 8.040 15.045 1.00 92.62 118 ARG A N 1
ATOM 929 C CA . ARG A 1 118 ? -7.429 8.177 14.443 1.00 92.62 118 ARG A CA 1
ATOM 930 C C . ARG A 1 118 ? -6.509 7.003 14.762 1.00 92.62 118 ARG A C 1
ATOM 932 O O . ARG A 1 118 ? -5.720 6.587 13.913 1.00 92.62 118 ARG A O 1
ATOM 939 N N . LYS A 1 119 ? -6.570 6.487 15.992 1.00 92.56 119 LYS A N 1
ATOM 940 C CA . LYS A 1 119 ? -5.766 5.329 16.393 1.00 92.56 119 LYS A CA 1
ATOM 941 C C . LYS A 1 119 ? -6.209 4.075 15.642 1.00 92.56 119 LYS A C 1
ATOM 943 O O . LYS A 1 119 ? -5.353 3.366 15.128 1.00 92.56 119 LYS A O 1
ATOM 948 N N . ILE A 1 120 ? -7.516 3.834 15.555 1.00 93.38 120 ILE A N 1
ATOM 949 C CA . ILE A 1 120 ? -8.087 2.696 14.824 1.00 93.38 120 ILE A CA 1
ATOM 950 C C . ILE A 1 120 ? -7.702 2.771 13.346 1.00 93.38 120 ILE A C 1
ATOM 952 O O . ILE A 1 120 ? -7.186 1.795 12.813 1.00 93.38 120 ILE A O 1
ATOM 956 N N . ASP A 1 121 ? -7.858 3.937 12.712 1.00 95.44 121 ASP A N 1
ATOM 957 C CA . ASP A 1 121 ? -7.460 4.155 11.319 1.00 95.44 121 ASP A CA 1
ATOM 958 C C . ASP A 1 121 ? -5.977 3.834 11.088 1.00 95.44 121 ASP A C 1
ATOM 960 O O . ASP A 1 121 ? -5.629 3.071 10.188 1.00 95.44 121 ASP A O 1
ATOM 964 N N . LYS A 1 122 ? -5.091 4.353 11.946 1.00 95.31 122 LYS A N 1
ATOM 965 C CA . LYS A 1 122 ? -3.652 4.082 11.864 1.00 95.31 122 LYS A CA 1
ATOM 966 C C . LYS A 1 122 ? -3.325 2.601 12.088 1.00 95.31 122 LYS A C 1
ATOM 968 O O . LYS A 1 122 ? -2.467 2.058 11.392 1.00 95.31 122 LYS A O 1
ATOM 973 N N . ASP A 1 123 ? -3.974 1.952 13.049 1.00 95.06 123 ASP A N 1
ATOM 974 C CA . ASP A 1 123 ? -3.746 0.539 13.367 1.00 95.06 123 ASP A CA 1
ATOM 975 C C . ASP A 1 123 ? -4.232 -0.380 12.231 1.00 95.06 123 ASP A C 1
ATOM 977 O O . ASP A 1 123 ? -3.518 -1.321 11.860 1.00 95.06 123 ASP A O 1
ATOM 981 N N . LEU A 1 124 ? -5.401 -0.093 11.647 1.00 96.12 124 LEU A N 1
ATOM 982 C CA . LEU A 1 124 ? -5.942 -0.798 10.481 1.00 96.12 124 LEU A CA 1
ATOM 983 C C . LEU A 1 124 ? -5.039 -0.613 9.263 1.00 96.12 124 LEU A C 1
ATOM 985 O O . LEU A 1 124 ? -4.603 -1.605 8.682 1.00 96.12 124 LEU A O 1
ATOM 989 N N . PHE A 1 125 ? -4.686 0.634 8.938 1.00 97.31 125 PHE A N 1
ATOM 990 C CA . PHE A 1 125 ? -3.820 0.961 7.805 1.00 97.31 125 PHE A CA 1
ATOM 991 C C . PHE A 1 125 ? -2.492 0.204 7.874 1.00 97.31 125 PHE A C 1
ATOM 993 O O . PHE A 1 125 ? -2.100 -0.465 6.921 1.00 97.31 125 PHE A O 1
ATOM 1000 N N . ASN A 1 126 ? -1.806 0.257 9.021 1.00 96.06 126 ASN A N 1
ATOM 1001 C CA . ASN A 1 126 ? -0.513 -0.410 9.174 1.00 96.06 126 ASN A CA 1
ATOM 1002 C C . ASN A 1 126 ? -0.640 -1.933 9.078 1.00 96.06 126 ASN A C 1
ATOM 1004 O O . ASN A 1 126 ? 0.217 -2.585 8.486 1.00 96.06 126 ASN A O 1
ATOM 1008 N N . THR A 1 127 ? -1.713 -2.509 9.622 1.00 96.31 127 THR A N 1
ATOM 1009 C CA . THR A 1 127 ? -1.930 -3.959 9.552 1.00 96.31 127 THR A CA 1
ATOM 1010 C C . THR A 1 127 ? -2.251 -4.399 8.119 1.00 96.31 127 THR A C 1
ATOM 1012 O O . THR A 1 127 ? -1.645 -5.348 7.623 1.00 96.31 127 THR A O 1
ATOM 1015 N N . ALA A 1 128 ? -3.129 -3.681 7.414 1.00 97.44 128 ALA A N 1
ATOM 1016 C CA . ALA A 1 128 ? -3.448 -3.946 6.012 1.00 97.44 128 ALA A CA 1
ATOM 1017 C C . ALA A 1 128 ? -2.232 -3.745 5.091 1.00 97.44 128 ALA A C 1
ATOM 1019 O O . ALA A 1 128 ? -2.005 -4.540 4.173 1.00 97.44 128 ALA A O 1
ATOM 1020 N N . ARG A 1 129 ? -1.399 -2.733 5.376 1.00 96.94 129 ARG A N 1
ATOM 1021 C CA . ARG A 1 129 ? -0.120 -2.505 4.694 1.00 96.94 129 ARG A CA 1
ATOM 1022 C C . ARG A 1 129 ? 0.804 -3.707 4.855 1.00 96.94 129 ARG A C 1
ATOM 1024 O O . ARG A 1 129 ? 1.266 -4.225 3.847 1.00 96.94 129 ARG A O 1
ATOM 1031 N N . LEU A 1 130 ? 1.011 -4.201 6.078 1.00 96.38 130 LEU A N 1
ATOM 1032 C CA . LEU A 1 130 ? 1.858 -5.374 6.333 1.00 96.38 130 LEU A CA 1
ATOM 1033 C C . LEU A 1 130 ? 1.384 -6.618 5.570 1.00 96.38 130 LEU A C 1
ATOM 1035 O O . LEU A 1 130 ? 2.199 -7.307 4.962 1.00 96.38 130 LEU A O 1
ATOM 1039 N N . VAL A 1 131 ? 0.074 -6.882 5.549 1.00 96.81 131 VAL A N 1
ATOM 1040 C CA . VAL A 1 131 ? -0.501 -8.009 4.793 1.00 96.81 131 VAL A CA 1
ATOM 1041 C C . VAL A 1 131 ? -0.273 -7.841 3.288 1.00 96.81 131 VAL A C 1
ATOM 1043 O O . VAL A 1 131 ? 0.141 -8.782 2.613 1.00 96.81 131 VAL A O 1
ATOM 1046 N N . THR A 1 132 ? -0.494 -6.638 2.759 1.00 97.25 132 THR A N 1
ATOM 1047 C CA . THR A 1 132 ? -0.315 -6.336 1.331 1.00 97.25 132 THR A CA 1
ATOM 1048 C C . THR A 1 132 ? 1.152 -6.421 0.908 1.00 97.25 132 THR A C 1
ATOM 1050 O O . THR A 1 132 ? 1.458 -7.027 -0.118 1.00 97.25 132 THR A O 1
ATOM 1053 N N . CYS A 1 133 ? 2.074 -5.882 1.710 1.00 95.31 133 CYS A N 1
ATOM 1054 C CA . CYS A 1 133 ? 3.512 -6.021 1.481 1.00 95.31 133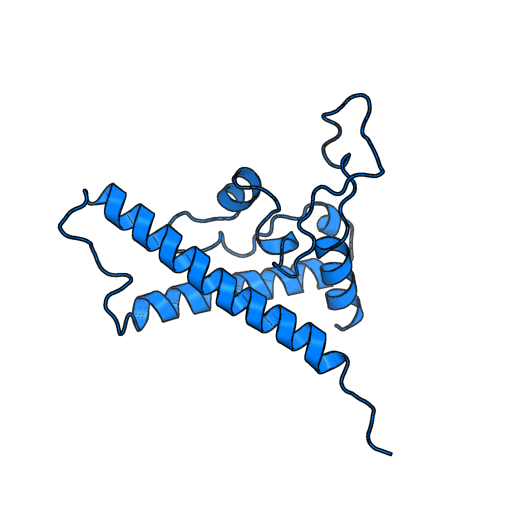 CYS A CA 1
ATOM 1055 C C . CYS A 1 133 ? 3.939 -7.495 1.572 1.00 95.31 133 CYS A C 1
ATOM 1057 O O . CYS A 1 133 ? 4.706 -7.958 0.735 1.00 95.31 133 CYS A O 1
ATOM 1059 N N . GLY A 1 134 ? 3.384 -8.270 2.511 1.00 95.06 134 GLY A N 1
ATOM 1060 C CA . GLY A 1 134 ? 3.617 -9.714 2.602 1.00 95.06 134 GLY A CA 1
ATOM 1061 C C . GLY A 1 134 ? 3.176 -10.473 1.345 1.00 95.06 134 GLY A C 1
ATOM 1062 O O . GLY A 1 134 ? 3.919 -11.314 0.838 1.00 95.06 134 GLY A O 1
ATOM 1063 N N . LEU A 1 135 ? 2.004 -10.145 0.786 1.00 94.56 135 LEU A N 1
ATOM 1064 C CA . LEU A 1 135 ? 1.558 -10.676 -0.507 1.00 94.56 135 LEU A CA 1
ATOM 1065 C C . LEU A 1 135 ? 2.543 -10.310 -1.628 1.00 94.56 135 LEU A C 1
ATOM 1067 O O . LEU A 1 135 ? 2.945 -11.176 -2.400 1.00 94.56 135 LEU A O 1
ATOM 1071 N N . TYR A 1 136 ? 2.950 -9.046 -1.706 1.00 93.81 136 TYR A N 1
ATOM 1072 C CA . TYR A 1 136 ? 3.880 -8.554 -2.721 1.00 93.81 136 TYR A CA 1
ATOM 1073 C C . TYR A 1 136 ? 5.255 -9.247 -2.664 1.00 93.81 136 TYR A C 1
ATOM 1075 O O . TYR A 1 136 ? 5.766 -9.697 -3.696 1.00 93.81 136 TYR A O 1
ATOM 1083 N N . VAL A 1 137 ? 5.819 -9.427 -1.466 1.00 91.94 137 VAL A N 1
ATOM 1084 C CA . VAL A 1 137 ? 7.072 -10.173 -1.248 1.00 91.94 137 VAL A CA 1
ATOM 1085 C C . VAL A 1 137 ? 6.921 -11.636 -1.666 1.00 91.94 137 VAL A C 1
ATOM 1087 O O . VAL A 1 137 ? 7.803 -12.175 -2.341 1.00 91.94 137 VAL A O 1
ATOM 1090 N N . ASN A 1 138 ? 5.796 -12.272 -1.326 1.00 91.25 138 ASN A N 1
ATOM 1091 C CA . ASN A 1 138 ? 5.511 -13.650 -1.725 1.00 91.25 138 ASN A CA 1
ATOM 1092 C C . ASN A 1 138 ? 5.418 -13.797 -3.245 1.00 91.25 138 ASN A C 1
ATOM 1094 O O . ASN A 1 138 ? 6.047 -14.692 -3.799 1.00 91.25 138 ASN A O 1
ATOM 1098 N N . ILE A 1 139 ? 4.703 -12.903 -3.935 1.00 89.88 139 ILE A N 1
ATOM 1099 C CA . ILE A 1 139 ? 4.618 -12.914 -5.404 1.00 89.88 139 ILE A CA 1
ATOM 1100 C C . ILE A 1 139 ? 6.013 -12.743 -6.018 1.00 89.88 139 ILE A C 1
ATOM 1102 O O . ILE A 1 139 ? 6.356 -13.430 -6.981 1.00 89.88 139 ILE A O 1
ATOM 1106 N N . THR A 1 140 ? 6.833 -11.856 -5.458 1.00 85.62 140 THR A N 1
ATOM 1107 C CA . THR A 1 140 ? 8.196 -11.606 -5.946 1.00 85.62 140 THR A CA 1
ATOM 1108 C C . THR A 1 140 ? 9.099 -12.828 -5.756 1.00 85.62 140 THR A C 1
ATOM 1110 O O . THR A 1 140 ? 9.822 -13.206 -6.674 1.00 85.62 140 THR A O 1
ATOM 1113 N N . SER A 1 141 ? 9.014 -13.491 -4.601 1.00 80.75 141 SER A N 1
ATOM 1114 C CA . SER A 1 141 ? 9.865 -14.638 -4.250 1.00 80.75 141 SER A CA 1
ATOM 1115 C C . SER A 1 141 ? 9.405 -15.960 -4.873 1.00 80.75 141 SER A C 1
ATOM 1117 O O . SER A 1 141 ? 10.220 -16.811 -5.207 1.00 80.75 141 SER A O 1
ATOM 1119 N N . GLN A 1 142 ? 8.101 -16.174 -5.046 1.00 68.75 142 GLN A N 1
ATOM 1120 C CA . GLN A 1 142 ? 7.584 -17.425 -5.614 1.00 68.75 142 GLN A CA 1
ATOM 1121 C C . GLN A 1 142 ? 7.760 -17.481 -7.134 1.00 68.75 142 GLN A C 1
ATOM 1123 O O . GLN A 1 142 ? 7.998 -18.552 -7.685 1.00 68.75 142 GLN A O 1
ATOM 1128 N N . ASN A 1 143 ? 7.740 -16.331 -7.816 1.00 56.38 143 ASN A N 1
ATOM 1129 C CA . ASN A 1 143 ? 8.044 -16.274 -9.246 1.00 56.38 143 ASN A CA 1
ATOM 1130 C C . ASN A 1 143 ? 9.525 -16.556 -9.569 1.00 56.38 143 ASN A C 1
ATOM 1132 O O . ASN A 1 143 ? 9.835 -16.843 -10.723 1.00 56.38 143 ASN A O 1
ATOM 1136 N N . THR A 1 144 ? 10.436 -16.515 -8.587 1.00 51.81 144 THR A N 1
ATOM 1137 C CA . THR A 1 144 ? 11.857 -16.861 -8.783 1.00 51.81 144 THR A CA 1
ATOM 1138 C C . THR A 1 144 ? 12.182 -18.323 -8.467 1.00 51.81 144 THR A C 1
ATOM 1140 O O . THR A 1 144 ? 13.226 -18.807 -8.895 1.00 51.81 144 THR A O 1
ATOM 1143 N N . GLN A 1 145 ? 11.288 -19.069 -7.804 1.00 49.53 145 GLN A N 1
ATOM 1144 C CA . GLN A 1 145 ? 11.481 -20.501 -7.509 1.00 49.53 145 GLN A CA 1
ATOM 1145 C C . GLN A 1 145 ? 10.996 -21.447 -8.625 1.00 49.53 145 GLN A C 1
ATOM 1147 O O . GLN A 1 145 ? 11.016 -22.668 -8.477 1.00 49.53 145 GLN A O 1
ATOM 1152 N N . GLY A 1 146 ? 10.611 -20.914 -9.784 1.00 55.00 146 GLY A N 1
ATOM 1153 C CA . GLY A 1 146 ? 10.326 -21.708 -10.976 1.00 55.00 146 GLY A CA 1
ATOM 1154 C C . GLY A 1 146 ? 11.593 -22.094 -11.744 1.00 55.00 146 GLY A C 1
ATOM 1155 O O . GLY A 1 146 ? 11.865 -21.464 -12.762 1.00 55.00 146 GLY A O 1
ATOM 1156 N N . ARG A 1 147 ? 12.325 -23.116 -11.261 1.00 54.88 147 ARG A N 1
ATOM 1157 C CA . ARG A 1 147 ? 13.250 -24.053 -11.968 1.00 54.88 147 ARG A CA 1
ATOM 1158 C C . ARG A 1 147 ? 14.453 -24.430 -11.090 1.00 54.88 147 ARG A C 1
ATOM 1160 O O . ARG A 1 147 ? 15.549 -23.914 -11.269 1.00 54.88 147 ARG A O 1
ATOM 1167 N N . SER A 1 148 ? 14.267 -25.393 -10.192 1.00 50.03 148 SER A N 1
ATOM 1168 C CA . SER A 1 148 ? 15.358 -26.292 -9.796 1.00 50.03 148 SER A CA 1
ATOM 1169 C C . SER A 1 148 ? 14.776 -27.641 -9.376 1.00 50.03 148 SER A C 1
ATOM 1171 O O . SER A 1 148 ? 14.688 -27.986 -8.202 1.00 50.03 148 SER A O 1
ATOM 1173 N N . SER A 1 149 ? 14.277 -28.360 -10.374 1.00 50.75 149 SER A N 1
ATOM 1174 C CA . SER A 1 149 ? 13.974 -29.787 -10.300 1.00 50.75 149 SER A CA 1
ATOM 1175 C C . SER A 1 149 ? 14.071 -30.354 -11.716 1.00 50.75 149 SER A C 1
ATOM 1177 O O . SER A 1 149 ? 13.081 -30.468 -12.439 1.00 50.75 149 SER A O 1
ATOM 1179 N N . ILE A 1 150 ? 15.315 -30.625 -12.113 1.00 50.25 150 ILE A N 1
ATOM 1180 C CA . ILE A 1 150 ? 15.692 -31.633 -13.108 1.00 50.25 150 ILE A CA 1
ATOM 1181 C C . ILE A 1 150 ? 16.668 -32.562 -12.395 1.00 50.25 150 ILE A C 1
ATOM 1183 O O . ILE A 1 150 ? 17.541 -32.010 -11.685 1.00 50.25 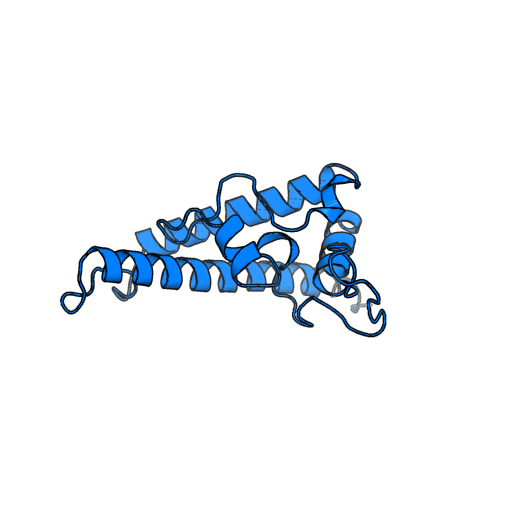150 ILE A O 1
#

Solvent-accessible surface area (backbone atoms only — not comparable to full-atom values): 8498 Å² total; per-residue (Å²): 109,71,70,38,54,52,51,51,52,48,56,24,56,55,36,58,36,55,84,79,72,82,58,97,78,56,55,74,89,43,63,62,39,55,93,53,82,66,51,30,44,45,46,27,70,47,72,67,46,30,56,70,35,38,58,85,47,69,22,23,56,40,83,80,44,60,46,49,69,79,54,72,82,46,68,68,64,45,54,53,52,45,30,50,52,40,52,50,31,37,52,44,10,50,49,51,61,71,62,36,85,81,52,79,70,52,87,47,90,91,45,55,72,69,58,28,52,54,48,36,16,52,53,32,26,53,52,21,46,52,53,47,28,50,51,53,51,47,57,61,54,57,69,70,65,78,82,88,84,130